Protein AF-A0A8S9MBJ1-F1 (afdb_monomer_lite)

pLDDT: mean 70.87, std 18.61, range [40.19, 95.94]

Organism: Brassica cretica (NCBI:txid69181)

Foldseek 3Di:
DDDDDDDDDDPPPDPVVVVVVVVVVVVVVVVVVVVVVVVVVD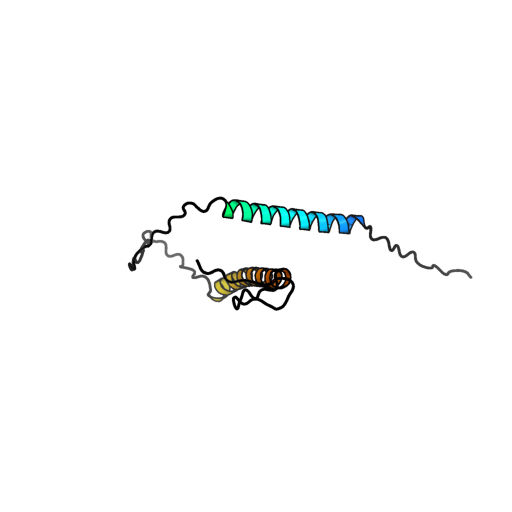PDDPPPPPPDDDPDPPPPDPDDDPDDPPPDDPVVVVVVVVVVVVVVVVVQVVCCVVQQARPVVRGHHPDDDDDDDDDD

Structure (mmCIF, N/CA/C/O backbone):
data_AF-A0A8S9MBJ1-F1
#
_entry.id   AF-A0A8S9MBJ1-F1
#
loop_
_atom_site.group_PDB
_atom_site.id
_atom_site.type_symbol
_atom_site.label_atom_id
_atom_site.label_alt_id
_atom_site.label_comp_id
_atom_site.label_asym_id
_atom_site.label_entity_id
_atom_site.label_seq_id
_atom_site.pdbx_PDB_ins_code
_atom_site.Cartn_x
_atom_site.Cartn_y
_atom_site.Cartn_z
_atom_site.occupancy
_atom_site.B_iso_or_equiv
_atom_site.auth_seq_id
_atom_site.auth_comp_id
_atom_site.auth_asym_id
_atom_site.auth_atom_id
_atom_site.pdbx_PDB_model_num
ATOM 1 N N . MET A 1 1 ? 56.823 23.764 34.444 1.00 40.19 1 MET A N 1
ATOM 2 C CA . MET A 1 1 ? 55.643 22.989 34.880 1.00 40.19 1 MET A CA 1
ATOM 3 C C . MET A 1 1 ? 55.062 22.314 33.655 1.00 40.19 1 MET A C 1
ATOM 5 O O . MET A 1 1 ? 54.842 22.991 32.661 1.00 40.19 1 MET A O 1
ATOM 9 N N . ALA A 1 2 ? 54.932 20.991 33.707 1.00 45.12 2 ALA A N 1
ATOM 10 C CA . ALA A 1 2 ? 54.324 20.162 32.675 1.00 45.12 2 ALA A CA 1
ATOM 11 C C . ALA A 1 2 ? 52.847 19.923 33.014 1.00 45.12 2 ALA A C 1
ATOM 13 O O . ALA A 1 2 ? 52.544 19.738 34.188 1.00 45.12 2 ALA A O 1
ATOM 14 N N . ALA A 1 3 ? 51.980 19.905 31.999 1.00 46.50 3 ALA A N 1
ATOM 15 C CA . ALA A 1 3 ? 50.796 19.043 31.883 1.00 46.50 3 ALA A CA 1
ATOM 16 C C . ALA A 1 3 ? 50.054 19.415 30.588 1.00 46.50 3 ALA A C 1
ATOM 18 O O . ALA A 1 3 ? 49.488 20.497 30.475 1.00 46.50 3 ALA A O 1
ATOM 19 N N . GLY A 1 4 ? 50.083 18.519 29.606 1.00 43.50 4 GLY A N 1
ATOM 20 C CA . GLY A 1 4 ? 49.281 18.596 28.389 1.00 43.50 4 GLY A CA 1
ATOM 21 C C . GLY A 1 4 ? 48.764 17.200 28.086 1.00 43.50 4 GLY A C 1
ATOM 22 O O . GLY A 1 4 ? 49.381 16.453 27.335 1.00 43.50 4 GLY A O 1
ATOM 23 N N . GLU A 1 5 ? 47.689 16.817 28.766 1.00 53.31 5 GLU A N 1
ATOM 24 C CA . GLU A 1 5 ? 47.030 15.522 28.634 1.00 53.31 5 GLU A CA 1
ATOM 25 C C . GLU A 1 5 ? 46.147 15.555 27.379 1.00 53.31 5 GLU A C 1
ATOM 27 O O . GLU A 1 5 ? 45.024 16.055 27.389 1.00 53.31 5 GLU A O 1
ATOM 32 N N . VAL A 1 6 ? 46.692 15.090 26.251 1.00 55.53 6 VAL A N 1
ATOM 33 C CA . VAL A 1 6 ? 45.924 14.916 25.012 1.00 55.53 6 VAL A CA 1
ATOM 34 C C . VAL A 1 6 ? 45.138 13.615 25.124 1.00 55.53 6 VAL A C 1
ATOM 36 O O . VAL A 1 6 ? 45.696 12.520 25.212 1.00 55.53 6 VAL A O 1
ATOM 39 N N . GLY A 1 7 ? 43.818 13.775 25.179 1.00 44.00 7 GLY A N 1
ATOM 40 C CA . GLY A 1 7 ? 42.845 12.718 25.395 1.00 44.00 7 GLY A CA 1
ATOM 41 C C . GLY A 1 7 ? 42.939 11.578 24.385 1.00 44.00 7 GLY A C 1
ATOM 42 O O . GLY A 1 7 ? 42.955 11.769 23.171 1.00 44.00 7 GLY A O 1
ATOM 43 N N . ARG A 1 8 ? 42.909 10.358 24.921 1.00 52.97 8 ARG A N 1
ATOM 44 C CA . ARG A 1 8 ? 42.614 9.136 24.176 1.00 52.97 8 ARG A CA 1
ATOM 45 C C . ARG A 1 8 ? 41.135 9.148 23.782 1.00 52.97 8 ARG A C 1
ATOM 47 O O . ARG A 1 8 ? 40.294 8.775 24.597 1.00 52.97 8 ARG A O 1
ATOM 54 N N . ARG A 1 9 ? 40.801 9.536 22.550 1.00 45.97 9 ARG A N 1
ATOM 55 C CA . ARG A 1 9 ? 39.526 9.132 21.939 1.00 45.97 9 ARG A CA 1
ATOM 56 C C . ARG A 1 9 ? 39.767 7.852 21.149 1.00 45.97 9 ARG A C 1
ATOM 58 O O . ARG A 1 9 ? 40.501 7.846 20.169 1.00 45.97 9 ARG A O 1
ATOM 65 N N . ARG A 1 10 ? 39.206 6.753 21.659 1.00 51.16 10 ARG A N 1
ATOM 66 C CA . ARG A 1 10 ? 39.055 5.500 20.920 1.00 51.16 10 ARG A CA 1
ATOM 67 C C . ARG A 1 10 ? 37.955 5.734 19.892 1.00 51.16 10 ARG A C 1
ATOM 69 O O . ARG A 1 10 ? 36.799 5.828 20.285 1.00 51.16 10 ARG A O 1
ATOM 76 N N . GLU A 1 11 ? 38.308 5.814 18.621 1.00 50.09 11 GLU A N 1
ATOM 77 C CA . GLU A 1 11 ? 37.374 5.464 17.555 1.00 50.09 11 GLU A CA 1
ATOM 78 C C . GLU A 1 11 ? 37.719 4.037 17.151 1.00 50.09 11 GLU A C 1
ATOM 80 O O . GLU A 1 11 ? 38.771 3.748 16.588 1.00 50.09 11 GLU A O 1
ATOM 85 N N . GLY A 1 12 ? 36.877 3.125 17.606 1.00 53.19 1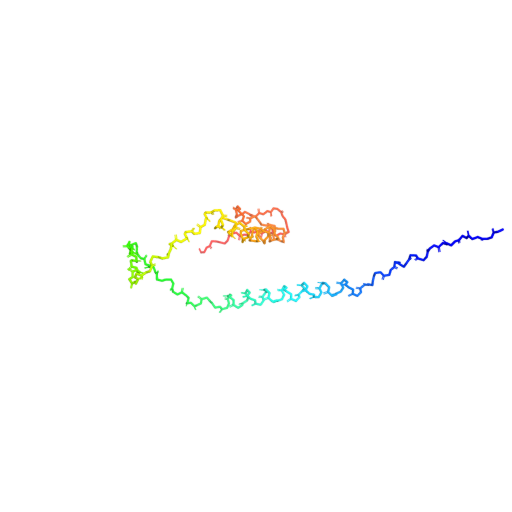2 GLY A N 1
ATOM 86 C CA . GLY A 1 12 ? 36.983 1.697 17.374 1.00 53.19 12 GLY A CA 1
ATOM 87 C C . GLY A 1 12 ? 35.585 1.124 17.461 1.00 53.19 12 GLY A C 1
ATOM 88 O O . GLY A 1 12 ? 35.321 0.277 18.306 1.00 53.19 12 GLY A O 1
ATOM 89 N N . GLU A 1 13 ? 34.673 1.671 16.657 1.00 51.66 13 GLU A N 1
ATOM 90 C CA . GLU A 1 13 ? 33.377 1.048 16.430 1.00 51.66 13 GLU A CA 1
ATOM 91 C C . GLU A 1 13 ? 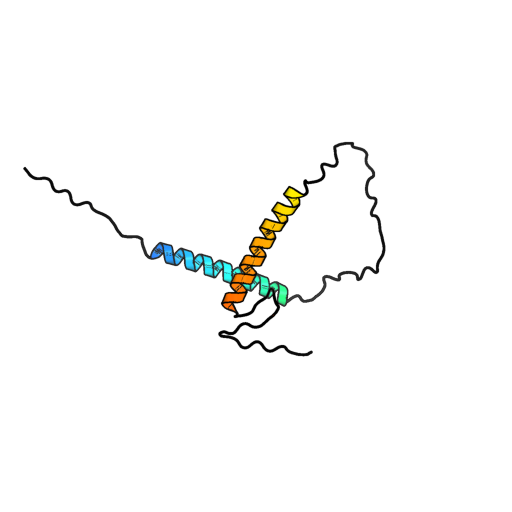33.607 -0.081 15.425 1.00 51.66 13 GLU A C 1
ATOM 93 O O . GLU A 1 13 ? 33.987 0.110 14.271 1.00 51.66 13 GLU A O 1
ATOM 98 N N . THR A 1 14 ? 33.553 -1.288 15.966 1.00 50.50 14 THR A N 1
ATOM 99 C CA . THR A 1 14 ? 33.944 -2.545 15.345 1.00 50.50 14 THR A CA 1
ATOM 100 C C . THR A 1 14 ? 33.006 -2.901 14.194 1.00 50.50 14 THR A C 1
ATOM 102 O O . THR A 1 14 ? 31.792 -2.937 14.379 1.00 50.50 14 THR A O 1
ATOM 105 N N . ALA A 1 15 ? 33.570 -3.260 13.035 1.00 53.03 15 ALA A N 1
ATOM 106 C CA . ALA A 1 15 ? 32.850 -3.762 11.854 1.00 53.03 15 ALA A CA 1
ATOM 107 C C . ALA A 1 15 ? 31.908 -4.963 12.134 1.00 53.03 15 ALA A C 1
ATOM 109 O O . ALA A 1 15 ? 31.015 -5.244 11.338 1.00 53.03 15 ALA A O 1
ATOM 110 N N . ASP A 1 16 ? 32.078 -5.622 13.284 1.00 52.75 16 ASP A N 1
ATOM 111 C CA . ASP A 1 16 ? 31.297 -6.760 13.785 1.00 52.75 16 ASP A CA 1
ATOM 112 C C . ASP A 1 16 ? 29.810 -6.437 14.056 1.00 52.75 16 ASP A C 1
ATOM 114 O O . ASP A 1 16 ? 28.935 -7.283 13.873 1.00 52.75 16 ASP A O 1
ATOM 118 N N . GLU A 1 17 ? 29.487 -5.198 14.445 1.00 55.06 17 GLU A N 1
ATOM 119 C CA . GLU A 1 17 ? 28.099 -4.815 14.755 1.00 55.06 17 GLU A CA 1
ATOM 120 C C . GLU A 1 17 ? 27.271 -4.572 13.483 1.00 55.06 17 GLU A C 1
ATOM 122 O O . GLU A 1 17 ? 26.090 -4.917 13.434 1.00 55.06 17 GLU A O 1
ATOM 127 N N . ASN A 1 18 ? 27.897 -4.061 12.416 1.00 52.59 18 ASN A N 1
ATOM 128 C CA . ASN A 1 18 ? 27.243 -3.880 11.119 1.00 52.59 18 ASN A CA 1
ATOM 129 C C . ASN A 1 18 ? 26.851 -5.239 10.519 1.00 52.59 18 ASN A C 1
ATOM 131 O O . ASN A 1 18 ? 25.695 -5.401 10.127 1.00 52.59 18 ASN A O 1
ATOM 135 N N . GLU A 1 19 ? 27.756 -6.229 10.580 1.00 59.00 19 GLU A N 1
ATOM 136 C CA . GLU A 1 19 ? 27.538 -7.584 10.051 1.00 59.00 19 GLU A CA 1
ATOM 137 C C . GLU A 1 19 ? 26.303 -8.277 10.667 1.00 59.00 19 GLU A C 1
ATOM 139 O O . GLU A 1 19 ? 25.487 -8.918 9.993 1.00 59.00 19 GLU A O 1
ATOM 144 N N . LYS A 1 20 ? 26.107 -8.089 11.977 1.00 56.75 20 LYS A N 1
ATOM 145 C CA . LYS A 1 20 ? 24.938 -8.620 12.693 1.00 56.75 20 LYS A CA 1
ATOM 146 C C . LYS A 1 20 ? 23.632 -7.969 12.250 1.00 56.75 20 LYS A C 1
ATOM 148 O O . LYS A 1 20 ? 22.592 -8.630 12.264 1.00 56.75 20 LYS A O 1
ATOM 153 N N . THR A 1 21 ? 23.646 -6.690 11.879 1.00 57.66 21 THR A N 1
ATOM 154 C CA . THR A 1 21 ? 22.427 -5.989 11.448 1.00 57.66 21 THR A CA 1
ATOM 155 C C . THR A 1 21 ? 21.989 -6.394 10.044 1.00 57.66 21 THR A C 1
ATOM 157 O O . THR A 1 21 ? 20.796 -6.630 9.839 1.00 57.66 21 THR A O 1
ATOM 160 N N . ASN A 1 22 ? 22.913 -6.579 9.092 1.00 57.31 22 ASN A N 1
ATOM 161 C CA . ASN A 1 22 ? 22.545 -7.088 7.766 1.00 57.31 22 ASN A CA 1
ATOM 162 C C . ASN A 1 22 ? 22.179 -8.576 7.802 1.00 57.31 22 ASN A C 1
ATOM 164 O O . ASN A 1 22 ? 21.272 -8.977 7.077 1.00 57.31 22 ASN A O 1
ATOM 168 N N . ALA A 1 23 ? 22.804 -9.383 8.667 1.00 62.28 23 ALA A N 1
ATOM 169 C CA . ALA A 1 23 ? 22.403 -10.777 8.856 1.00 62.28 23 ALA A CA 1
ATOM 170 C C . ALA A 1 23 ? 20.968 -10.892 9.400 1.00 62.28 23 ALA A C 1
ATOM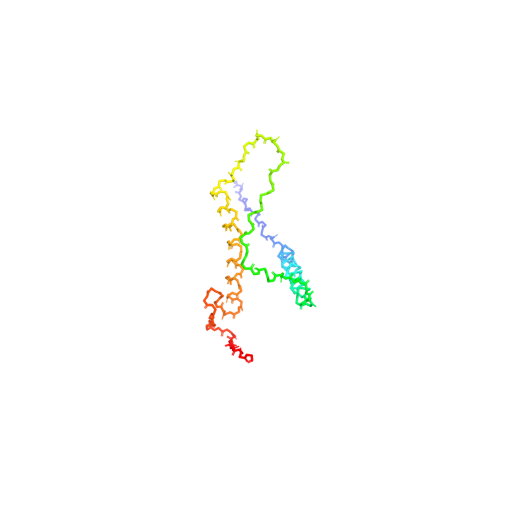 172 O O . ALA A 1 23 ? 20.191 -11.718 8.926 1.00 62.28 23 ALA A O 1
ATOM 173 N N . LYS A 1 24 ? 20.585 -10.027 10.351 1.00 63.81 24 LYS A N 1
ATOM 174 C CA . LYS A 1 24 ? 19.208 -9.964 10.868 1.00 63.81 24 LYS A CA 1
ATOM 175 C C . LYS A 1 24 ? 18.199 -9.540 9.802 1.00 63.81 24 LYS A C 1
ATOM 177 O O . LYS A 1 24 ? 17.148 -10.160 9.708 1.00 63.81 24 LYS A O 1
ATOM 182 N N . ARG A 1 25 ? 18.526 -8.530 8.987 1.00 64.19 25 ARG A N 1
ATOM 183 C CA . ARG A 1 25 ? 17.660 -8.077 7.883 1.00 64.19 25 ARG A CA 1
ATOM 184 C C . ARG A 1 25 ? 17.438 -9.172 6.843 1.00 64.19 25 ARG A C 1
ATOM 186 O O . ARG A 1 25 ? 16.300 -9.444 6.492 1.00 64.19 25 ARG A O 1
ATOM 193 N N . ARG A 1 26 ? 18.505 -9.867 6.440 1.00 65.75 26 ARG A N 1
ATOM 194 C CA . ARG A 1 26 ? 18.420 -10.970 5.473 1.00 65.75 26 ARG A CA 1
ATOM 195 C C . ARG A 1 26 ? 17.573 -12.135 5.982 1.00 65.75 26 ARG A C 1
ATOM 197 O O . ARG A 1 26 ? 16.835 -12.735 5.216 1.00 65.75 26 ARG A O 1
ATOM 204 N N . LYS A 1 27 ? 17.665 -12.436 7.280 1.00 67.81 27 LYS A N 1
ATOM 205 C CA . LYS A 1 27 ? 16.894 -13.515 7.906 1.00 67.81 27 LYS A CA 1
ATOM 206 C C . LYS A 1 27 ? 15.397 -13.203 8.004 1.00 67.81 27 LYS A C 1
ATOM 208 O O . LYS A 1 27 ? 14.596 -14.125 7.966 1.00 67.81 27 LYS A O 1
ATOM 213 N N . LEU A 1 28 ? 15.037 -11.925 8.129 1.00 62.69 28 LEU A N 1
ATOM 214 C CA . LEU A 1 28 ? 13.644 -11.477 8.120 1.00 62.69 28 LEU A CA 1
ATOM 215 C C . LEU A 1 28 ? 13.065 -11.493 6.696 1.00 62.69 28 LEU A C 1
ATOM 217 O O . LEU A 1 28 ? 11.957 -11.980 6.511 1.00 62.69 28 LEU A O 1
ATOM 221 N N . GLU A 1 29 ? 13.841 -11.065 5.693 1.00 66.00 29 GLU A N 1
ATOM 222 C CA . GLU A 1 29 ? 13.442 -11.128 4.275 1.00 66.00 29 GLU A CA 1
ATOM 223 C C . GLU A 1 29 ? 13.228 -12.581 3.805 1.00 66.00 29 GLU A C 1
ATOM 225 O O . GLU A 1 29 ? 12.216 -12.881 3.184 1.00 66.00 29 GLU A O 1
ATOM 230 N N . GLU A 1 30 ? 14.107 -13.517 4.191 1.00 69.00 30 GLU A N 1
ATOM 231 C CA . GLU A 1 30 ? 13.958 -14.952 3.877 1.00 69.00 30 GLU A CA 1
ATOM 232 C C . GLU A 1 30 ? 12.693 -15.573 4.506 1.00 69.00 30 GLU A C 1
ATOM 234 O O . GLU A 1 30 ? 12.047 -16.444 3.913 1.00 69.00 30 GLU A O 1
ATOM 239 N N . GLU A 1 31 ? 12.304 -15.123 5.704 1.00 70.94 31 GLU A N 1
ATOM 240 C CA . GLU A 1 31 ? 11.071 -15.569 6.359 1.00 70.94 31 GLU A CA 1
ATOM 241 C C . GLU A 1 31 ? 9.822 -15.010 5.660 1.00 70.94 31 GLU A C 1
ATOM 243 O O . GLU A 1 31 ? 8.839 -15.736 5.489 1.00 70.94 31 GLU A O 1
ATOM 248 N N . GLU A 1 32 ? 9.851 -13.751 5.218 1.00 73.50 32 GLU A N 1
ATOM 249 C CA . GLU A 1 32 ? 8.752 -13.153 4.454 1.00 73.50 32 GLU A CA 1
ATOM 250 C C . GLU A 1 32 ? 8.593 -13.788 3.071 1.00 73.50 32 GLU A C 1
ATOM 252 O O . GLU A 1 32 ? 7.477 -14.147 2.691 1.00 73.50 32 GLU A O 1
ATOM 257 N N . GLU A 1 33 ? 9.693 -14.038 2.357 1.00 70.44 33 GLU A N 1
ATOM 258 C CA . GLU A 1 33 ? 9.660 -14.782 1.094 1.00 70.44 33 GLU A CA 1
ATOM 259 C C . GLU A 1 33 ? 9.096 -16.197 1.297 1.00 70.44 33 GLU A C 1
ATOM 261 O O . GLU A 1 33 ? 8.284 -16.665 0.495 1.00 70.44 33 GLU A O 1
ATOM 266 N N . SER A 1 34 ? 9.438 -16.854 2.412 1.00 77.56 34 SER A N 1
ATOM 267 C CA . SER A 1 34 ? 8.876 -18.162 2.775 1.00 77.56 34 SER A CA 1
ATOM 268 C C . SER A 1 34 ? 7.366 -18.098 3.038 1.00 77.56 34 SER A C 1
ATOM 270 O O . SER A 1 34 ? 6.628 -18.987 2.611 1.00 77.56 34 SER A O 1
ATOM 272 N N . ARG A 1 35 ? 6.875 -17.044 3.705 1.00 77.50 35 ARG A N 1
ATOM 273 C CA . ARG A 1 35 ? 5.435 -16.832 3.952 1.00 77.50 35 ARG A CA 1
ATOM 274 C C . ARG A 1 35 ? 4.669 -16.611 2.647 1.00 77.50 35 ARG A C 1
ATOM 276 O O . ARG A 1 35 ? 3.625 -17.230 2.445 1.00 77.50 35 ARG A O 1
ATOM 283 N N . ILE A 1 36 ? 5.210 -15.793 1.743 1.00 80.06 36 ILE A N 1
ATOM 284 C CA . ILE A 1 36 ? 4.618 -15.526 0.423 1.00 80.06 36 ILE A CA 1
ATOM 285 C C . ILE A 1 36 ? 4.579 -16.807 -0.424 1.00 80.06 36 ILE A C 1
ATOM 287 O O . ILE A 1 36 ? 3.556 -17.112 -1.045 1.00 80.06 36 ILE A O 1
ATOM 291 N N . LEU A 1 37 ? 5.650 -17.608 -0.403 1.00 76.19 37 LEU A N 1
ATOM 292 C CA . LEU A 1 37 ? 5.715 -18.874 -1.135 1.00 76.19 37 LEU A CA 1
ATOM 293 C C . LEU A 1 37 ? 4.624 -19.856 -0.668 1.00 76.19 37 LEU A C 1
ATOM 295 O O . LEU A 1 37 ? 3.937 -20.444 -1.505 1.00 76.19 37 LEU A O 1
ATOM 299 N N . ILE A 1 38 ? 4.417 -19.981 0.650 1.00 76.19 38 ILE A N 1
ATOM 300 C CA . ILE A 1 38 ? 3.393 -20.856 1.248 1.00 76.19 38 ILE A CA 1
ATOM 301 C C . ILE A 1 38 ? 1.973 -20.433 0.841 1.00 76.19 38 ILE A C 1
ATOM 303 O O . ILE A 1 38 ? 1.150 -21.298 0.538 1.00 76.19 38 ILE A O 1
ATOM 307 N N . LEU A 1 39 ? 1.679 -19.127 0.793 1.00 69.38 39 LEU A N 1
ATOM 308 C CA . LEU A 1 39 ? 0.374 -18.631 0.334 1.00 69.38 39 LEU A CA 1
ATOM 309 C C . LEU A 1 39 ? 0.152 -18.883 -1.167 1.00 69.38 39 LEU A C 1
ATOM 311 O O . LEU A 1 39 ? -0.949 -19.253 -1.565 1.00 69.38 39 LEU A O 1
ATOM 315 N N . SER A 1 40 ? 1.187 -18.743 -2.002 1.00 68.00 40 SER A N 1
ATOM 316 C CA . SER A 1 40 ? 1.059 -18.964 -3.454 1.00 68.00 40 SER A CA 1
ATOM 317 C C . SER A 1 40 ? 0.879 -20.436 -3.851 1.00 68.00 40 SER A C 1
ATOM 319 O O . SER A 1 40 ? 0.254 -20.731 -4.868 1.00 68.00 40 SER A O 1
ATOM 321 N N . GLN A 1 41 ? 1.399 -21.373 -3.049 1.00 71.00 41 GLN A N 1
ATOM 322 C CA . GLN A 1 41 ? 1.297 -22.814 -3.312 1.00 71.00 41 GLN A CA 1
ATOM 323 C C . GLN A 1 41 ? -0.059 -23.418 -2.916 1.00 71.00 41 GLN A C 1
ATOM 325 O O . GLN A 1 41 ? -0.347 -24.550 -3.304 1.00 71.00 41 GLN A O 1
ATOM 330 N N . ASN A 1 42 ? -0.915 -22.667 -2.214 1.00 66.88 42 ASN A N 1
ATOM 331 C CA . ASN A 1 42 ? -2.253 -23.102 -1.820 1.00 66.88 42 ASN A CA 1
ATOM 332 C C . ASN A 1 42 ? -3.348 -22.184 -2.397 1.00 66.88 42 ASN A C 1
ATOM 334 O O . ASN A 1 42 ? -3.995 -21.463 -1.642 1.00 66.88 42 ASN A O 1
ATOM 338 N N . PRO A 1 43 ? -3.657 -22.239 -3.708 1.00 60.00 43 PRO A N 1
ATOM 339 C CA . PRO A 1 43 ? -4.814 -21.527 -4.259 1.00 60.00 43 PRO A CA 1
ATOM 340 C C . PRO A 1 43 ? -6.161 -22.204 -3.926 1.00 60.00 43 PRO A C 1
ATOM 342 O O . PRO A 1 43 ? -7.187 -21.851 -4.503 1.00 60.00 43 PRO A O 1
ATOM 345 N N . SER A 1 44 ? -6.193 -23.222 -3.055 1.00 44.69 44 SER A N 1
ATOM 346 C CA . SER A 1 44 ? -7.361 -24.089 -2.889 1.00 44.69 44 SER A CA 1
ATOM 347 C C . SER A 1 44 ? -8.042 -23.944 -1.529 1.00 44.69 44 SER A C 1
ATOM 349 O O . SER A 1 44 ? -7.625 -24.524 -0.530 1.00 44.69 44 SER A O 1
ATOM 351 N N . SER A 1 45 ? -9.193 -23.269 -1.593 1.00 55.38 45 SER A N 1
ATOM 352 C CA . SER A 1 45 ? -10.382 -23.471 -0.763 1.00 55.38 45 SER A CA 1
ATOM 353 C C . SER A 1 45 ? -10.448 -22.761 0.592 1.00 55.38 45 SER A C 1
ATOM 355 O O . SER A 1 45 ? -10.673 -23.398 1.620 1.00 55.38 45 SER A O 1
ATOM 357 N N . GLU A 1 46 ? -10.503 -21.432 0.557 1.00 52.28 46 GLU A N 1
ATOM 358 C CA . GLU A 1 46 ? -11.498 -20.722 1.366 1.00 52.28 46 GLU A CA 1
ATOM 359 C C . GLU A 1 46 ? -12.677 -20.391 0.440 1.00 52.28 46 GLU A C 1
ATOM 361 O O . GLU A 1 46 ? -12.653 -19.439 -0.335 1.00 52.28 46 GLU A O 1
ATOM 366 N N . ARG A 1 47 ? -13.679 -21.281 0.422 1.00 42.94 47 ARG A N 1
ATOM 367 C CA . ARG A 1 47 ? -14.977 -20.978 -0.185 1.00 42.94 47 ARG A CA 1
ATOM 368 C C . ARG A 1 47 ? -15.595 -19.862 0.644 1.00 42.94 47 ARG A C 1
ATOM 370 O O . ARG A 1 47 ? -16.130 -20.135 1.713 1.00 42.94 47 ARG A O 1
ATOM 377 N N . VAL A 1 48 ? -15.517 -18.639 0.138 1.00 45.84 48 VAL A N 1
ATOM 378 C CA . VAL A 1 48 ? -16.479 -17.593 0.473 1.00 45.84 48 VAL A CA 1
ATOM 379 C C . VAL A 1 48 ? -17.812 -18.099 -0.081 1.00 45.84 48 VAL A C 1
ATOM 381 O O . VAL A 1 48 ? -17.897 -18.312 -1.293 1.00 45.84 48 VAL A O 1
ATOM 384 N N . PRO A 1 49 ? -18.824 -18.419 0.742 1.00 41.50 49 PRO A N 1
ATOM 385 C CA . PRO A 1 49 ? -20.151 -18.561 0.187 1.00 41.50 49 PRO A CA 1
ATOM 386 C C . PRO A 1 49 ? -20.524 -17.190 -0.379 1.00 41.50 49 PRO A C 1
ATOM 388 O O . PRO A 1 49 ? -20.458 -16.170 0.310 1.00 41.50 49 PRO A O 1
ATOM 391 N N . GLU A 1 50 ? -20.830 -17.177 -1.671 1.00 47.84 50 GLU A N 1
ATOM 392 C CA . GLU A 1 50 ? -21.568 -16.104 -2.317 1.00 47.84 50 GLU A CA 1
ATOM 393 C C . GLU A 1 50 ? -22.949 -16.082 -1.648 1.00 47.84 50 GLU A C 1
ATOM 395 O O . GLU A 1 50 ? -23.882 -16.766 -2.056 1.00 47.84 50 GLU A O 1
ATOM 400 N N . GLU A 1 51 ? -23.032 -15.395 -0.512 1.00 49.75 51 GLU A N 1
ATOM 401 C CA . GLU A 1 51 ? -24.275 -15.128 0.194 1.00 49.75 51 GLU A CA 1
ATOM 402 C C . GLU A 1 51 ? -24.885 -13.913 -0.505 1.00 49.75 51 GLU A C 1
ATOM 404 O O . GLU A 1 51 ? -24.572 -12.754 -0.224 1.00 49.75 51 GLU A O 1
ATOM 409 N N . GLU A 1 52 ? -25.696 -14.235 -1.508 1.00 47.97 52 GLU A N 1
ATOM 410 C CA . GLU A 1 52 ? -26.835 -13.467 -1.988 1.00 47.97 52 GLU A CA 1
ATOM 411 C C . GLU A 1 52 ? -27.342 -12.494 -0.905 1.00 47.97 52 GLU A C 1
ATOM 413 O O . GLU A 1 52 ? -27.548 -12.877 0.251 1.00 47.97 52 GLU A O 1
ATOM 418 N N . GLU A 1 53 ? -27.573 -11.246 -1.306 1.00 49.44 53 GLU A N 1
ATOM 419 C CA . GLU A 1 53 ? -28.198 -10.184 -0.524 1.00 49.44 53 GLU A CA 1
ATOM 420 C C . GLU A 1 53 ? -29.321 -10.724 0.390 1.00 49.44 53 GLU A C 1
ATOM 422 O O . GLU A 1 53 ? -30.445 -10.985 -0.038 1.00 49.44 53 GLU A O 1
ATOM 427 N N . SER A 1 54 ? -29.022 -10.917 1.676 1.00 42.47 54 SER A N 1
ATOM 428 C CA . SER A 1 54 ? -30.040 -11.209 2.678 1.00 42.47 54 SER A CA 1
ATOM 429 C C . SER A 1 54 ? -29.700 -10.489 3.973 1.00 42.47 54 SER A C 1
ATOM 431 O O . SER A 1 54 ? -28.723 -10.767 4.667 1.00 42.47 54 SER A O 1
ATOM 433 N N . VAL A 1 55 ? -30.534 -9.497 4.271 1.00 47.19 55 VAL A N 1
ATOM 434 C CA . VAL A 1 55 ? -30.621 -8.803 5.552 1.00 47.19 55 VAL A CA 1
ATOM 435 C C . VAL A 1 55 ? -30.927 -9.813 6.661 1.00 47.19 55 VAL A C 1
ATOM 437 O O . VAL A 1 55 ? -32.076 -10.021 7.032 1.00 47.19 55 VAL A O 1
ATOM 440 N N . ASN A 1 56 ? -29.899 -10.469 7.190 1.00 42.53 56 ASN A N 1
ATOM 441 C CA . ASN A 1 56 ? -30.008 -11.244 8.416 1.00 42.53 56 ASN A CA 1
ATOM 442 C C . ASN A 1 56 ? -29.451 -10.409 9.565 1.00 42.53 56 ASN A C 1
ATOM 444 O O . ASN A 1 56 ? -28.266 -10.428 9.889 1.00 42.53 56 ASN A O 1
ATOM 448 N N . GLU A 1 57 ? -30.361 -9.645 10.162 1.00 50.41 57 GLU A N 1
ATOM 449 C CA . GLU A 1 57 ? -30.241 -9.114 11.512 1.00 50.41 57 GLU A CA 1
ATOM 450 C C . GLU A 1 57 ? -29.970 -10.290 12.463 1.00 50.41 57 GLU A C 1
ATOM 452 O O . GLU A 1 57 ? -30.868 -11.057 12.814 1.00 50.41 57 GLU A O 1
ATOM 457 N N . VAL A 1 58 ? -28.705 -10.492 12.839 1.00 46.47 58 VAL A N 1
ATOM 458 C CA . VAL A 1 58 ? -28.337 -11.532 13.802 1.00 46.47 58 VAL A CA 1
ATOM 459 C C . VAL A 1 58 ? -28.608 -10.994 15.206 1.00 46.47 58 VAL A C 1
ATOM 461 O O . VAL A 1 58 ? -27.706 -10.567 15.925 1.00 46.47 58 VAL A O 1
ATOM 464 N N . GLU A 1 59 ? -29.878 -11.002 15.614 1.00 54.25 59 GLU A N 1
ATOM 465 C CA . GLU A 1 59 ? -30.252 -10.858 17.020 1.00 54.25 59 GLU A CA 1
ATOM 466 C C . GLU A 1 59 ? -29.735 -12.072 17.809 1.00 54.25 59 GLU A C 1
ATOM 468 O O . GLU A 1 59 ? -30.421 -13.078 17.986 1.00 54.25 59 GLU A O 1
ATOM 473 N N . SER A 1 60 ? -28.514 -11.985 18.335 1.00 55.06 60 SER A N 1
ATOM 474 C CA . SER A 1 60 ? -28.012 -12.939 19.329 1.00 55.06 60 SER A CA 1
ATOM 475 C C . SER A 1 60 ? -27.727 -12.246 20.656 1.00 55.06 60 SER A C 1
ATOM 477 O O . SER A 1 60 ? -26.594 -12.192 21.131 1.00 55.06 60 SER A O 1
ATOM 479 N N . CYS A 1 61 ? -28.790 -11.759 21.297 1.00 44.03 61 CYS A N 1
ATOM 480 C CA . CYS A 1 61 ? -28.738 -11.230 22.657 1.00 44.03 61 CYS A CA 1
ATOM 481 C C . CYS A 1 61 ? -29.831 -11.861 23.523 1.00 44.03 61 CYS A C 1
ATOM 483 O O . CYS A 1 61 ? -30.913 -11.303 23.688 1.00 44.03 61 CYS A O 1
ATOM 485 N N . ARG A 1 62 ? -29.549 -13.012 24.146 1.00 62.03 62 ARG A N 1
ATOM 486 C CA . ARG A 1 62 ? -30.360 -13.507 25.271 1.00 62.03 62 ARG A CA 1
ATOM 487 C C . ARG A 1 62 ? -29.511 -14.090 26.395 1.00 62.03 62 ARG A C 1
ATOM 489 O O . ARG A 1 62 ? -29.513 -15.296 26.577 1.00 62.03 62 ARG A O 1
ATOM 496 N N . VAL A 1 63 ? -28.881 -13.219 27.194 1.00 49.66 63 VAL A N 1
ATOM 497 C CA . VAL A 1 63 ? -28.878 -13.291 28.673 1.00 49.66 63 VAL A CA 1
ATOM 498 C C . VAL A 1 63 ? -28.689 -11.873 29.229 1.00 49.66 63 VAL A C 1
ATOM 500 O O . VAL A 1 63 ? -27.685 -11.215 28.975 1.00 49.66 63 VAL A O 1
ATOM 503 N N . ASN A 1 64 ? -29.657 -11.419 30.027 1.00 63.34 64 ASN A N 1
ATOM 504 C CA . ASN A 1 64 ? -29.605 -10.186 30.808 1.00 63.34 64 ASN A CA 1
ATOM 505 C C . ASN A 1 64 ? -28.343 -10.104 31.684 1.00 63.34 64 ASN A C 1
ATOM 507 O O . ASN A 1 64 ? -28.243 -10.772 32.715 1.00 63.34 64 ASN A O 1
ATOM 511 N N . LYS A 1 65 ? -27.456 -9.162 31.364 1.00 55.69 65 LYS A N 1
ATOM 512 C CA . LYS A 1 65 ? -26.731 -8.386 32.369 1.00 55.69 65 LYS A CA 1
ATOM 513 C C . LYS A 1 65 ? -26.506 -6.995 31.802 1.00 55.69 65 LYS A C 1
ATOM 515 O O . LYS A 1 65 ? -25.695 -6.815 30.906 1.00 55.69 65 LYS A O 1
ATOM 520 N N . GLN A 1 66 ? -27.242 -6.025 32.333 1.00 54.50 66 GLN A N 1
ATOM 521 C CA . GLN A 1 66 ? -26.974 -4.600 32.163 1.00 54.50 66 GLN A CA 1
ATOM 522 C C . GLN A 1 66 ? -25.588 -4.296 32.756 1.00 54.50 66 GLN A C 1
ATOM 524 O O . GLN A 1 66 ? -25.442 -3.903 33.909 1.00 54.50 66 GLN A O 1
ATOM 529 N N . LYS A 1 67 ? -24.544 -4.577 31.987 1.00 58.06 67 LYS A N 1
ATOM 530 C CA . LYS A 1 67 ? -23.239 -3.938 32.074 1.00 58.06 67 LYS A CA 1
ATOM 531 C C . LYS A 1 67 ? -23.120 -3.219 30.748 1.00 58.06 67 LYS A C 1
ATOM 533 O O . LYS A 1 67 ? -23.355 -3.854 29.726 1.00 58.06 67 LYS A O 1
ATOM 538 N N . GLY A 1 68 ? -22.917 -1.905 30.805 1.00 53.31 68 GLY A N 1
ATOM 539 C CA . GLY A 1 68 ? -22.979 -1.027 29.645 1.00 53.31 68 GLY A CA 1
ATOM 540 C C . GLY A 1 68 ? -22.330 -1.678 28.433 1.00 53.31 68 GLY A C 1
ATOM 541 O O . GLY A 1 68 ? -21.222 -2.202 28.532 1.00 53.31 68 GLY A O 1
ATOM 542 N N . CYS A 1 69 ? -23.055 -1.680 27.317 1.00 56.34 69 CYS A N 1
ATOM 543 C CA . CYS A 1 69 ? -22.422 -1.776 26.016 1.00 56.34 69 CYS A CA 1
ATOM 544 C C . CYS A 1 69 ? -21.527 -0.538 25.931 1.00 56.34 69 CYS A C 1
ATOM 546 O O . CYS A 1 69 ? -21.984 0.551 25.594 1.00 56.34 69 CYS A O 1
ATOM 548 N N . GLU A 1 70 ? -20.300 -0.670 26.426 1.00 69.62 70 GLU A N 1
ATOM 549 C CA . GLU A 1 70 ? -19.277 0.346 26.290 1.00 69.62 70 GLU A CA 1
ATOM 550 C C . GLU A 1 70 ? -18.864 0.267 24.830 1.00 69.62 70 GLU A C 1
ATOM 552 O O . GLU A 1 70 ? -18.046 -0.553 24.422 1.00 69.62 70 GLU A O 1
ATOM 557 N N . THR A 1 71 ? -19.586 1.026 24.012 1.00 79.75 71 THR A N 1
ATOM 558 C CA . THR A 1 71 ? -19.245 1.226 22.615 1.00 79.75 71 THR A CA 1
ATOM 559 C C . THR A 1 71 ? -17.839 1.804 22.591 1.00 79.75 71 THR A C 1
ATOM 561 O O . THR A 1 71 ? -17.593 2.837 23.223 1.00 79.75 71 THR A O 1
ATOM 564 N N . VAL A 1 72 ? -16.922 1.129 21.899 1.00 84.19 72 VAL A N 1
ATOM 565 C CA . VAL A 1 72 ? -15.572 1.649 21.664 1.00 84.19 72 VAL A CA 1
ATOM 566 C C . VAL A 1 72 ? -15.706 3.049 21.068 1.00 84.19 72 VAL A C 1
ATOM 568 O O . VAL A 1 72 ? -16.586 3.299 20.240 1.00 84.19 72 VAL A O 1
ATOM 571 N N . LYS A 1 73 ? -14.884 3.989 21.534 1.00 91.62 73 LYS A N 1
ATOM 572 C CA . LYS A 1 73 ? -14.937 5.364 21.031 1.00 91.62 73 LYS A CA 1
ATOM 573 C C . LYS A 1 73 ? -14.511 5.361 19.568 1.00 91.62 73 LYS A C 1
ATOM 575 O O . LYS A 1 73 ? -13.503 4.749 19.237 1.00 91.62 73 LYS A O 1
ATOM 580 N N . GLU A 1 74 ? -15.209 6.111 18.722 1.00 91.50 74 GLU A N 1
ATOM 581 C CA . GLU A 1 74 ? -14.859 6.251 17.298 1.00 91.50 74 GLU A CA 1
ATOM 582 C C . GLU A 1 74 ? -13.380 6.623 17.105 1.00 91.50 74 GLU A C 1
ATOM 584 O O . GLU A 1 74 ? -12.697 6.047 16.270 1.00 91.50 74 GLU A O 1
ATOM 589 N N . ALA A 1 75 ? -12.853 7.506 17.960 1.00 91.25 75 ALA A N 1
ATOM 590 C CA . ALA A 1 75 ? -11.448 7.907 17.931 1.00 91.25 75 ALA A CA 1
ATOM 591 C C . ALA A 1 75 ? -10.456 6.763 18.226 1.00 91.25 75 ALA A C 1
ATOM 593 O O . ALA A 1 75 ? -9.344 6.783 17.716 1.00 91.25 75 ALA A O 1
ATOM 594 N N . GLU A 1 76 ? -10.830 5.786 19.054 1.00 93.50 76 GLU A N 1
ATOM 595 C CA . GLU A 1 76 ? -9.980 4.626 19.362 1.00 93.50 76 GLU A CA 1
ATOM 596 C C . GLU A 1 76 ? -9.969 3.626 18.200 1.00 93.50 76 GLU A C 1
ATOM 598 O O . GLU A 1 76 ? -8.927 3.065 17.874 1.00 93.50 76 GLU A O 1
ATOM 603 N N . ILE A 1 77 ? -11.117 3.449 17.539 1.00 93.00 77 ILE A N 1
ATOM 604 C CA . ILE A 1 77 ? -11.232 2.631 16.325 1.00 93.00 77 ILE A CA 1
ATOM 605 C C . ILE A 1 77 ? -10.377 3.235 15.205 1.00 93.00 77 ILE A C 1
ATOM 607 O O . ILE A 1 77 ? -9.619 2.527 14.546 1.00 93.00 77 ILE A O 1
ATOM 611 N N . GLU A 1 78 ? -10.471 4.549 15.023 1.00 94.12 78 GLU A 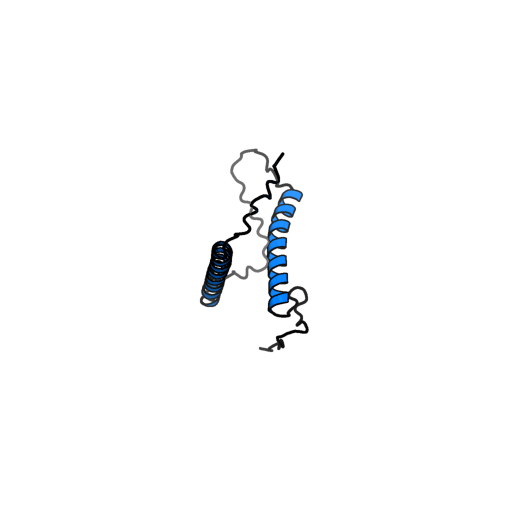N 1
ATOM 612 C CA . GLU A 1 78 ? -9.712 5.279 14.013 1.00 94.12 78 GLU A CA 1
ATOM 613 C C . GLU A 1 78 ? -8.196 5.199 14.260 1.00 94.12 78 GLU A C 1
ATOM 615 O O . GLU A 1 78 ? -7.442 4.899 13.340 1.00 94.12 78 GLU A O 1
ATOM 620 N N . ASP A 1 79 ? -7.732 5.388 15.501 1.00 94.12 79 ASP A N 1
ATOM 621 C CA . ASP A 1 79 ? -6.306 5.270 15.852 1.00 94.12 79 ASP A CA 1
ATOM 622 C C . ASP A 1 79 ? -5.756 3.859 15.568 1.00 94.12 79 ASP A C 1
ATOM 624 O O . ASP A 1 79 ? -4.650 3.700 15.042 1.00 94.12 79 ASP A O 1
ATOM 628 N N . PHE A 1 80 ? -6.561 2.826 15.836 1.00 94.12 80 PHE A N 1
ATOM 629 C CA . PHE A 1 80 ? -6.205 1.441 15.539 1.00 94.12 80 PHE A CA 1
ATOM 630 C C . PHE A 1 80 ? -5.998 1.206 14.037 1.00 94.12 80 PHE A C 1
ATOM 632 O O . PHE A 1 80 ? -4.964 0.662 13.632 1.00 94.12 80 PHE A O 1
ATOM 639 N N . PHE A 1 81 ? -6.953 1.632 13.203 1.00 95.81 81 PHE A N 1
ATOM 640 C CA . PHE A 1 81 ? -6.836 1.462 11.755 1.00 95.81 81 PHE A CA 1
ATOM 641 C C . PHE A 1 81 ? -5.739 2.347 11.164 1.00 95.81 81 PHE A C 1
ATOM 643 O O . PHE A 1 81 ? -4.956 1.854 10.357 1.00 95.81 81 PHE A O 1
ATOM 650 N N . GLN A 1 82 ? -5.572 3.588 11.631 1.00 95.94 82 GLN A N 1
ATOM 651 C CA . GLN A 1 82 ? -4.493 4.469 11.171 1.00 95.94 82 GLN A CA 1
ATOM 652 C C . GLN A 1 82 ? -3.100 3.877 11.404 1.00 95.94 82 GLN A C 1
ATOM 654 O O . GLN A 1 82 ? -2.215 4.027 10.554 1.00 95.94 82 GLN A O 1
ATOM 659 N N . ALA A 1 83 ? -2.883 3.203 12.538 1.00 93.31 83 ALA A N 1
ATOM 660 C CA . ALA A 1 83 ? -1.615 2.542 12.821 1.00 93.31 83 ALA A CA 1
ATOM 661 C C . ALA A 1 83 ? -1.321 1.422 11.807 1.00 93.31 83 ALA A C 1
ATOM 663 O O . ALA A 1 83 ? -0.215 1.367 11.263 1.00 93.31 83 ALA A O 1
ATOM 664 N N . ALA A 1 84 ? -2.313 0.576 11.515 1.00 91.62 84 ALA A N 1
ATOM 665 C CA . ALA A 1 84 ? -2.187 -0.506 10.539 1.00 91.62 84 ALA A CA 1
ATOM 666 C C . ALA A 1 84 ? -2.056 0.019 9.097 1.00 91.62 84 ALA A C 1
ATOM 668 O O . ALA A 1 84 ? -1.176 -0.410 8.353 1.00 91.62 84 ALA A O 1
ATOM 669 N N . GLU A 1 85 ? -2.867 1.003 8.707 1.00 93.69 85 GLU A N 1
ATOM 670 C CA . GLU A 1 85 ? -2.820 1.633 7.384 1.00 93.69 85 GLU A CA 1
ATOM 671 C C . GLU A 1 85 ? -1.476 2.297 7.107 1.00 93.69 85 GLU A C 1
ATOM 673 O O . GLU A 1 85 ? -0.979 2.273 5.981 1.00 93.69 85 GLU A O 1
ATOM 678 N N . LYS A 1 86 ? -0.865 2.909 8.125 1.00 93.94 86 LYS A N 1
ATOM 679 C CA . LYS A 1 86 ? 0.461 3.505 7.983 1.00 93.94 86 LYS A CA 1
ATOM 680 C C . LYS A 1 86 ? 1.510 2.454 7.632 1.00 93.94 86 LYS A C 1
ATOM 682 O O . LYS A 1 86 ? 2.375 2.740 6.807 1.00 93.94 86 LYS A O 1
ATOM 687 N N . ASP A 1 87 ? 1.443 1.277 8.245 1.00 92.62 87 ASP A N 1
ATOM 688 C CA . ASP A 1 87 ? 2.364 0.180 7.951 1.00 92.62 87 ASP A CA 1
ATOM 689 C C . ASP A 1 87 ? 2.200 -0.307 6.505 1.00 92.62 87 ASP A C 1
ATOM 691 O O . ASP A 1 87 ? 3.163 -0.327 5.739 1.00 92.62 87 ASP A O 1
ATOM 695 N N . VAL A 1 88 ? 0.954 -0.543 6.080 1.00 91.62 88 VAL A N 1
ATOM 696 C CA . VAL A 1 88 ? 0.625 -0.915 4.694 1.00 91.62 88 VAL A CA 1
ATOM 697 C C . VAL A 1 88 ? 1.117 0.136 3.696 1.00 91.62 88 VAL A C 1
ATOM 699 O O . VAL A 1 88 ? 1.748 -0.215 2.698 1.00 91.62 88 VAL A O 1
ATOM 702 N N . ARG A 1 89 ? 0.900 1.429 3.971 1.00 91.38 89 ARG A N 1
ATOM 703 C CA . ARG A 1 89 ? 1.388 2.516 3.109 1.00 91.38 89 ARG A CA 1
ATOM 704 C C . ARG A 1 89 ? 2.909 2.538 3.009 1.00 91.38 89 ARG A C 1
ATOM 706 O O . ARG A 1 89 ? 3.431 2.723 1.914 1.00 91.38 89 ARG A O 1
ATOM 713 N N . ASN A 1 90 ? 3.629 2.329 4.113 1.00 91.88 90 ASN A N 1
ATOM 714 C CA . ASN A 1 90 ? 5.093 2.252 4.079 1.00 91.88 90 ASN A CA 1
ATOM 715 C C . ASN A 1 90 ? 5.568 1.090 3.200 1.00 91.88 90 ASN A C 1
ATOM 717 O O . ASN A 1 90 ? 6.471 1.280 2.387 1.00 91.88 90 ASN A O 1
ATOM 721 N N . ASN A 1 91 ? 4.921 -0.071 3.310 1.00 89.38 91 ASN A N 1
ATOM 722 C CA . ASN A 1 91 ? 5.233 -1.234 2.482 1.00 89.38 91 ASN A CA 1
ATOM 723 C C . ASN A 1 91 ? 4.950 -0.957 0.996 1.00 89.38 91 ASN A C 1
ATOM 725 O O . ASN A 1 91 ? 5.776 -1.268 0.140 1.00 89.38 91 ASN A O 1
ATOM 729 N N . MET A 1 92 ? 3.829 -0.304 0.668 1.00 90.25 92 MET A N 1
ATOM 730 C CA . MET A 1 92 ? 3.528 0.121 -0.708 1.00 90.25 92 MET A CA 1
ATOM 731 C C . MET A 1 92 ? 4.567 1.114 -1.247 1.00 90.25 92 MET A C 1
ATOM 733 O O . MET A 1 92 ? 5.017 0.967 -2.382 1.00 90.25 92 MET A O 1
ATOM 737 N N . LEU A 1 93 ? 4.996 2.085 -0.436 1.00 90.19 93 LEU A N 1
ATOM 738 C CA . LEU A 1 93 ? 6.046 3.050 -0.786 1.00 90.19 93 LEU A CA 1
ATOM 739 C C . LEU A 1 93 ? 7.396 2.365 -1.041 1.00 90.19 93 LEU A C 1
ATOM 741 O O . LEU A 1 93 ? 8.081 2.680 -2.018 1.00 90.19 93 LEU A O 1
ATOM 745 N N . GLU A 1 94 ? 7.780 1.413 -0.190 1.00 91.50 94 GLU A N 1
ATOM 746 C CA . GLU A 1 94 ? 9.004 0.630 -0.364 1.00 91.50 94 GLU A CA 1
ATOM 747 C C . GLU A 1 94 ? 8.957 -0.197 -1.654 1.00 91.50 94 GLU A C 1
ATOM 749 O O . GLU A 1 94 ? 9.885 -0.141 -2.469 1.00 91.50 94 GLU A O 1
ATOM 754 N N . CYS A 1 95 ? 7.844 -0.893 -1.891 1.00 88.81 95 CYS A N 1
ATOM 755 C CA . CYS A 1 95 ? 7.603 -1.619 -3.131 1.00 88.81 95 CYS A CA 1
ATOM 756 C C . CYS A 1 95 ? 7.666 -0.689 -4.345 1.00 88.81 95 CYS A C 1
ATOM 758 O O . CYS A 1 95 ? 8.319 -1.026 -5.333 1.00 88.81 95 CYS A O 1
ATOM 760 N N . SER A 1 96 ? 7.057 0.496 -4.269 1.00 89.62 96 SER A N 1
ATOM 761 C CA . SER A 1 96 ? 7.050 1.461 -5.369 1.00 89.62 96 SER A CA 1
ATOM 762 C C . SER A 1 96 ? 8.465 1.871 -5.779 1.00 89.62 96 SER A C 1
ATOM 764 O O . SER A 1 96 ? 8.807 1.864 -6.963 1.00 89.62 96 SER A O 1
ATOM 766 N N . SER A 1 97 ? 9.338 2.101 -4.796 1.00 88.19 97 SER A N 1
ATOM 767 C CA . SER A 1 97 ? 10.758 2.387 -5.022 1.00 88.19 97 SER A CA 1
ATOM 768 C C . SER A 1 97 ? 11.532 1.186 -5.590 1.00 88.19 97 SER A C 1
ATOM 770 O O . SER A 1 97 ? 12.348 1.336 -6.507 1.00 88.19 97 SER A O 1
ATOM 772 N N . LYS A 1 98 ? 11.276 -0.030 -5.086 1.00 91.62 98 LYS A N 1
ATOM 773 C CA . LYS A 1 98 ? 11.965 -1.261 -5.525 1.00 91.62 98 LYS A CA 1
ATOM 774 C C . LYS A 1 98 ? 11.631 -1.619 -6.974 1.00 91.62 98 LYS A C 1
ATOM 776 O O . LYS A 1 98 ? 12.523 -2.034 -7.725 1.00 91.62 98 LYS A O 1
ATOM 781 N N . TYR A 1 99 ? 10.372 -1.430 -7.347 1.00 91.44 99 TYR A N 1
ATOM 782 C CA . TYR A 1 99 ? 9.775 -1.958 -8.566 1.00 91.44 99 TYR A CA 1
ATOM 783 C C . TYR A 1 99 ? 9.415 -0.900 -9.616 1.00 91.44 99 TYR A C 1
ATOM 785 O O . TYR A 1 99 ? 9.016 -1.265 -10.721 1.00 91.44 99 TYR A O 1
ATOM 793 N N . SER A 1 100 ? 9.604 0.388 -9.313 1.00 93.19 100 SER A N 1
ATOM 794 C CA . SER A 1 100 ? 9.235 1.492 -10.209 1.00 93.19 100 SER A CA 1
ATOM 795 C C . SER A 1 100 ? 7.767 1.386 -10.646 1.00 93.19 100 SER A C 1
ATOM 797 O O . SER A 1 100 ? 7.451 1.450 -11.828 1.00 93.19 100 SER A O 1
ATOM 799 N N . PHE A 1 101 ? 6.871 1.166 -9.684 1.00 93.56 101 PHE A N 1
ATOM 800 C CA . PHE A 1 101 ? 5.434 1.018 -9.921 1.00 93.56 101 PHE A CA 1
ATOM 801 C C . PHE A 1 101 ? 4.646 1.786 -8.864 1.00 93.56 101 PHE A C 1
ATOM 803 O O . PHE A 1 101 ? 4.962 1.707 -7.678 1.00 93.56 101 PHE A O 1
ATOM 810 N N . ASP A 1 102 ? 3.638 2.544 -9.268 1.00 91.25 102 ASP A N 1
ATOM 811 C CA . ASP A 1 102 ? 2.740 3.250 -8.361 1.00 91.25 102 ASP A CA 1
ATOM 812 C C . ASP A 1 102 ? 1.543 2.347 -8.032 1.00 91.25 102 ASP A C 1
ATOM 814 O O . ASP A 1 102 ? 0.641 2.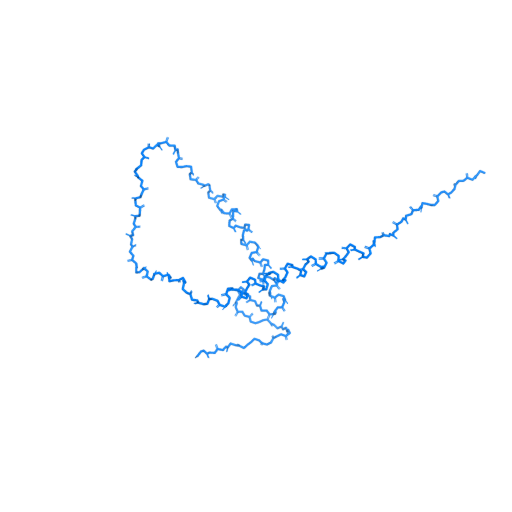171 -8.847 1.00 91.25 102 ASP A O 1
ATOM 818 N N . PHE A 1 103 ? 1.538 1.762 -6.831 1.00 89.06 103 PHE A N 1
ATOM 819 C CA . PHE A 1 103 ? 0.457 0.883 -6.369 1.00 89.06 103 PHE A CA 1
ATOM 820 C C . PHE A 1 103 ? -0.806 1.642 -5.942 1.00 89.06 103 PHE A C 1
ATOM 822 O O . PHE A 1 103 ? -1.860 1.023 -5.824 1.00 89.06 103 PHE A O 1
ATOM 829 N N . GLU A 1 104 ? -0.727 2.955 -5.698 1.00 88.94 104 GLU A N 1
ATOM 830 C CA . GLU A 1 104 ? -1.912 3.762 -5.383 1.00 88.94 104 GLU A CA 1
ATOM 831 C C . GLU A 1 104 ? -2.693 4.098 -6.656 1.00 88.94 104 GLU A C 1
ATOM 833 O O . GLU A 1 104 ? -3.923 4.140 -6.643 1.00 88.94 104 GLU A O 1
ATOM 838 N N . LYS A 1 105 ? -1.976 4.323 -7.762 1.00 89.50 105 LYS A N 1
ATOM 839 C CA . LYS A 1 105 ? -2.571 4.640 -9.069 1.00 89.50 105 LYS A CA 1
ATOM 840 C C . LYS A 1 105 ? -2.703 3.448 -10.006 1.00 89.50 105 LYS A C 1
ATOM 842 O O . LYS A 1 105 ? -3.372 3.577 -11.025 1.00 89.50 105 LYS A O 1
ATOM 847 N N . ASP A 1 106 ? -2.093 2.318 -9.656 1.00 90.31 106 ASP A N 1
ATOM 848 C CA . ASP A 1 106 ? -1.965 1.138 -10.517 1.00 90.31 106 ASP A CA 1
ATOM 849 C C . ASP A 1 106 ? -1.273 1.473 -11.855 1.00 90.31 106 ASP A C 1
ATOM 851 O O . ASP A 1 106 ? -1.680 1.041 -12.935 1.00 90.31 106 ASP A O 1
ATOM 855 N N . GLU A 1 107 ? -0.220 2.296 -11.788 1.00 91.00 107 GLU A N 1
ATOM 856 C CA . GLU A 1 107 ? 0.490 2.814 -12.960 1.00 91.00 107 GLU A CA 1
ATOM 857 C C . GLU A 1 107 ? 1.994 2.494 -12.914 1.00 91.00 107 GLU A C 1
ATOM 859 O O . GLU A 1 107 ? 2.662 2.726 -11.901 1.00 91.00 107 GLU A O 1
ATOM 864 N N . PRO A 1 108 ? 2.582 2.015 -14.025 1.00 93.31 108 PRO A N 1
ATOM 865 C CA . PRO A 1 108 ? 4.029 1.905 -14.158 1.00 93.31 108 PRO A CA 1
ATOM 866 C C . PRO A 1 108 ? 4.714 3.266 -14.043 1.00 93.31 108 PRO A C 1
ATOM 868 O O . PRO A 1 108 ? 4.307 4.227 -14.696 1.00 93.31 108 PRO A O 1
ATOM 871 N N . LEU A 1 109 ? 5.799 3.336 -13.273 1.00 89.25 109 LEU A N 1
ATOM 872 C CA . LEU A 1 109 ? 6.663 4.511 -13.230 1.00 89.25 109 LEU A CA 1
ATOM 873 C C . LEU A 1 109 ? 7.877 4.303 -14.131 1.00 89.25 109 LEU A C 1
ATOM 875 O O . LEU A 1 109 ? 8.344 3.182 -14.339 1.00 89.25 109 LEU A O 1
ATOM 879 N N . ASP A 1 110 ? 8.414 5.410 -14.635 1.00 85.19 110 ASP A N 1
ATOM 880 C CA . ASP A 1 110 ? 9.649 5.378 -15.408 1.00 85.19 110 ASP A CA 1
ATOM 881 C C . ASP A 1 110 ? 10.812 4.932 -14.504 1.00 85.19 110 ASP A C 1
ATOM 883 O O . ASP A 1 110 ? 11.017 5.469 -13.409 1.00 85.19 110 ASP A O 1
ATOM 887 N N . GLY A 1 111 ? 11.542 3.895 -14.915 1.00 85.75 111 GLY A N 1
ATOM 888 C CA . GLY A 1 111 ? 12.477 3.220 -14.023 1.00 85.75 111 GLY A CA 1
ATOM 889 C C . GLY A 1 111 ? 13.205 2.033 -14.640 1.00 85.75 111 GLY A C 1
ATOM 890 O O . GLY A 1 111 ? 13.456 1.978 -15.840 1.00 85.75 111 GLY A O 1
ATOM 891 N N . ARG A 1 112 ? 13.619 1.081 -13.793 1.00 90.19 112 ARG A N 1
ATOM 892 C CA . ARG A 1 112 ? 14.425 -0.075 -14.240 1.00 90.19 112 ARG A CA 1
ATOM 893 C C . ARG A 1 112 ? 13.614 -1.159 -14.943 1.00 90.19 112 ARG A C 1
ATOM 895 O O . ARG A 1 112 ? 14.209 -2.002 -15.612 1.00 90.19 112 ARG A O 1
ATOM 902 N N . TYR A 1 113 ? 12.305 -1.179 -14.732 1.00 91.56 113 TYR A N 1
ATOM 903 C CA . TYR A 1 113 ? 11.423 -2.231 -15.212 1.00 91.56 113 TYR A CA 1
ATOM 904 C C . TYR A 1 113 ? 10.385 -1.648 -16.161 1.00 91.56 113 TYR A C 1
ATOM 906 O O . TYR A 1 113 ? 9.842 -0.576 -15.911 1.00 91.56 113 TYR A O 1
ATOM 914 N N . GLU A 1 114 ? 10.099 -2.384 -17.230 1.00 90.75 114 GLU A N 1
ATOM 915 C CA . GLU A 1 114 ? 8.995 -2.102 -18.137 1.00 90.75 114 GLU A CA 1
ATOM 916 C C . GLU A 1 114 ? 7.823 -3.010 -17.759 1.00 90.75 114 GLU A C 1
ATOM 918 O O . GLU A 1 114 ? 7.922 -4.238 -17.807 1.00 90.75 114 GLU A O 1
ATOM 923 N N . TRP A 1 115 ? 6.721 -2.403 -17.334 1.00 93.44 115 TRP A N 1
ATOM 924 C CA . TRP A 1 115 ? 5.516 -3.124 -16.944 1.00 93.44 115 TRP A CA 1
ATOM 925 C C . TRP A 1 115 ? 4.618 -3.340 -18.158 1.00 93.44 115 TRP A C 1
ATOM 927 O O . TRP A 1 115 ? 4.217 -2.386 -18.824 1.00 93.44 115 TRP A O 1
ATOM 937 N N . VAL A 1 116 ? 4.262 -4.597 -18.426 1.00 91.19 116 VAL A N 1
ATOM 938 C CA . VAL A 1 116 ? 3.372 -4.976 -19.530 1.00 91.19 116 VAL A CA 1
ATOM 939 C C . VAL A 1 116 ? 2.077 -5.538 -18.956 1.00 91.19 116 VAL A C 1
ATOM 941 O O . VAL A 1 116 ? 2.087 -6.552 -18.259 1.00 91.19 116 VAL A O 1
ATOM 944 N N . LYS A 1 117 ? 0.945 -4.900 -19.268 1.00 90.56 117 LYS A N 1
ATOM 945 C CA . LYS A 1 117 ? -0.381 -5.414 -18.906 1.00 90.56 117 LYS A CA 1
ATOM 946 C C . LYS A 1 117 ? -0.740 -6.585 -19.818 1.00 90.56 117 LYS A C 1
ATOM 948 O O . LYS A 1 117 ? -0.871 -6.415 -21.029 1.00 90.56 117 LYS A O 1
ATOM 953 N N . LEU A 1 118 ? -0.900 -7.771 -19.238 1.00 90.19 118 LEU A N 1
ATOM 954 C CA . LEU A 1 118 ? -1.367 -8.951 -19.960 1.00 90.19 118 LEU A CA 1
ATOM 955 C C . LEU A 1 118 ? -2.898 -8.951 -19.999 1.00 90.19 118 LEU A C 1
ATOM 957 O O . LEU A 1 118 ? -3.545 -8.733 -18.976 1.00 90.19 118 LEU A O 1
ATOM 961 N N . ASN A 1 119 ? -3.468 -9.202 -21.177 1.00 86.12 119 ASN A N 1
ATOM 962 C CA . ASN A 1 119 ? -4.897 -9.469 -21.318 1.00 86.12 119 ASN A CA 1
ATOM 963 C C . ASN A 1 119 ? -5.109 -10.993 -21.251 1.00 86.12 119 ASN A C 1
ATOM 965 O O . ASN A 1 119 ? -4.384 -11.699 -21.960 1.00 86.12 119 ASN A O 1
ATOM 969 N N . PRO A 1 120 ? -6.026 -11.488 -20.399 1.00 80.62 120 PRO A N 1
ATOM 970 C CA . PRO A 1 120 ? -6.329 -12.915 -20.286 1.00 80.62 120 PRO A CA 1
ATOM 971 C C . PRO A 1 120 ? -6.986 -13.490 -21.548 1.00 80.62 120 PRO A C 1
ATOM 973 O O . PRO A 1 120 ? -7.672 -12.729 -22.272 1.00 80.62 120 PRO A O 1
#

InterPro domains:
  IPR003175 Cyclin-dependent kinase inhibitor domain [PF02234] (71-118)
  IPR044275 Cyclin-dependent kinase inhibitor, plant [PIRSF017811] (17-120)
  IPR044275 Cyclin-dependent kinase inhibitor, plant [PTHR46776] (39-119)
  IPR044898 Cyclin-dependent kinase inhibitor domain superfamily [G3DSA:4.10.365.10] (49-120)

Secondary structure (DSSP, 8-state):
--------------THHHHHHHHHHHHHHHHHHHHHHHHHT-----------S---------S-------PPPHHHHHHHHHHHHHHHHHHHHHHHHHHTEETTTTEEPSSS----PPP-

Sequence (120 aa):
MAAGEVGRRREGETADENEKTNAKRRKLEEEEESRILILSQNPSSERVPEEEESVNEVESCRVNKQKGCETVKEAEIEDFFQAAEKDVRNNMLECSSKYSFDFEKDEPLDGRYEWVKLNP

Radius of gyration: 27.45 Å; chains: 1; bounding box: 86×47×56 Å